Protein AF-A0AAU8FH44-F1 (afdb_monomer_lite)

InterPro domains:
  IPR053865 Protein of unknown function DUF6934 [PF22028] (2-86)

Secondary structure (DSSP, 8-state):
-HHHHHHHHHHHHHHHHH-TT--EEE-----HHHHHTT--HHHHHHHHHHHHTHHHHHHHEEEEEEETTEEEE--TT---SEEEEEE-

Sequence (88 aa):
MPRVIATVFRIAREFLTENPDALLMFQGYADGKTNAEGRNQRNALYQRVIESNWSALASFYQIQGIKENQLVEYSHRGCFDAILIAPK

pLDDT: mean 80.65, std 10.92, range [50.44, 93.25]

Organism: NCBI:txid3088362

Structure (mmCIF, N/CA/C/O backbone):
data_AF-A0AAU8FH44-F1
#
_entry.id   AF-A0AAU8FH44-F1
#
loop_
_atom_site.group_PDB
_atom_site.id
_atom_site.type_symbol
_atom_site.label_atom_id
_atom_site.label_alt_id
_atom_site.label_comp_id
_atom_site.label_asym_id
_atom_site.label_entity_id
_atom_site.label_seq_id
_atom_site.pdbx_PDB_ins_code
_atom_site.Cartn_x
_atom_site.Cartn_y
_atom_site.Cartn_z
_atom_site.occupancy
_atom_site.B_iso_or_equiv
_atom_site.auth_seq_id
_atom_site.auth_comp_id
_atom_site.auth_asym_id
_atom_site.auth_atom_id
_atom_site.pdbx_PDB_model_num
ATOM 1 N N . MET A 1 1 ? 5.956 18.644 3.615 1.00 50.44 1 MET A N 1
ATOM 2 C CA . MET A 1 1 ? 5.421 17.291 3.907 1.00 50.44 1 MET A CA 1
ATOM 3 C C . MET A 1 1 ? 5.295 16.321 2.718 1.00 50.44 1 MET A C 1
ATOM 5 O O . MET A 1 1 ? 5.463 15.140 2.990 1.00 50.44 1 MET A O 1
ATOM 9 N N . PRO A 1 2 ? 5.082 16.714 1.439 1.00 57.00 2 PRO A N 1
ATOM 10 C CA . PRO A 1 2 ? 4.912 15.739 0.340 1.00 57.00 2 PRO A CA 1
ATOM 11 C C . PRO A 1 2 ? 6.112 14.798 0.134 1.00 57.00 2 PRO A C 1
ATOM 13 O O . PRO A 1 2 ? 5.945 13.621 -0.164 1.00 57.00 2 PRO A O 1
ATOM 16 N N . ARG A 1 3 ? 7.332 15.313 0.348 1.00 61.09 3 ARG A N 1
ATOM 17 C CA . ARG A 1 3 ? 8.584 14.581 0.097 1.00 61.09 3 ARG A CA 1
ATOM 18 C C . ARG A 1 3 ? 8.756 13.338 0.975 1.00 61.09 3 ARG A C 1
ATOM 20 O O . ARG A 1 3 ? 9.224 12.328 0.480 1.00 61.09 3 ARG A O 1
ATOM 27 N N . VAL A 1 4 ? 8.352 13.388 2.248 1.00 61.94 4 VAL A N 1
ATOM 28 C CA . VAL A 1 4 ? 8.540 12.259 3.182 1.00 61.94 4 VAL A CA 1
ATOM 29 C C . VAL A 1 4 ? 7.679 11.062 2.780 1.00 61.94 4 VAL A C 1
ATOM 31 O O . VAL A 1 4 ? 8.147 9.932 2.798 1.00 61.94 4 VAL A O 1
ATOM 34 N N . ILE A 1 5 ? 6.441 11.309 2.354 1.00 66.75 5 ILE A N 1
ATOM 35 C CA . ILE A 1 5 ? 5.489 10.248 1.998 1.00 66.75 5 ILE A CA 1
ATOM 36 C C . ILE A 1 5 ? 5.870 9.617 0.658 1.00 66.75 5 ILE A C 1
ATOM 38 O O . ILE A 1 5 ? 5.833 8.397 0.529 1.00 66.75 5 ILE A O 1
ATOM 42 N N . ALA A 1 6 ? 6.347 10.425 -0.294 1.00 70.12 6 ALA A N 1
ATOM 43 C CA . ALA A 1 6 ? 6.948 9.920 -1.527 1.00 70.12 6 ALA A CA 1
ATOM 44 C C . ALA A 1 6 ? 8.191 9.051 -1.254 1.00 70.12 6 ALA A C 1
ATOM 46 O O . ALA A 1 6 ? 8.365 8.015 -1.890 1.00 70.12 6 ALA A O 1
ATOM 47 N N . THR A 1 7 ? 9.028 9.424 -0.278 1.00 77.94 7 THR A N 1
ATOM 48 C CA . THR A 1 7 ? 10.188 8.613 0.125 1.00 77.94 7 THR A CA 1
ATOM 49 C C . THR A 1 7 ? 9.776 7.283 0.751 1.00 77.94 7 THR A C 1
ATOM 51 O O . THR A 1 7 ? 10.310 6.255 0.352 1.00 77.94 7 THR A O 1
ATOM 54 N N . VAL A 1 8 ? 8.816 7.277 1.683 1.00 73.50 8 VAL A N 1
ATOM 55 C CA . VAL A 1 8 ? 8.303 6.034 2.295 1.00 73.50 8 VAL A CA 1
ATOM 56 C C . VAL A 1 8 ? 7.743 5.105 1.224 1.00 73.50 8 VAL A C 1
ATOM 58 O O . VAL A 1 8 ? 8.035 3.914 1.223 1.00 73.50 8 VAL A O 1
ATOM 61 N N . PHE A 1 9 ? 6.991 5.661 0.277 1.00 75.75 9 PHE A N 1
ATOM 62 C CA . PHE A 1 9 ? 6.422 4.890 -0.815 1.00 75.75 9 PHE A CA 1
ATOM 63 C C . PHE A 1 9 ? 7.492 4.316 -1.758 1.00 75.75 9 PHE A C 1
ATOM 65 O O . PHE A 1 9 ? 7.412 3.160 -2.163 1.00 75.75 9 PHE A O 1
ATOM 72 N N . ARG A 1 10 ? 8.539 5.092 -2.064 1.00 81.19 10 ARG A N 1
ATOM 73 C CA . ARG A 1 10 ? 9.683 4.615 -2.852 1.00 81.19 10 ARG A CA 1
ATOM 74 C C . ARG A 1 10 ? 10.406 3.454 -2.167 1.00 81.19 10 ARG A C 1
ATOM 76 O O . ARG A 1 10 ? 10.651 2.449 -2.823 1.00 81.19 10 ARG A O 1
ATOM 83 N N . ILE A 1 11 ? 10.698 3.584 -0.873 1.00 83.56 11 ILE A N 1
ATOM 84 C CA . ILE A 1 11 ? 11.353 2.531 -0.081 1.00 83.56 11 ILE A CA 1
ATOM 85 C C . ILE A 1 11 ? 10.478 1.273 -0.044 1.00 83.56 11 ILE A C 1
ATOM 87 O O . ILE A 1 11 ? 10.975 0.175 -0.253 1.00 83.56 11 ILE A O 1
ATOM 91 N N . ALA A 1 12 ? 9.168 1.430 0.158 1.00 83.50 12 ALA A N 1
ATOM 92 C CA . ALA A 1 12 ? 8.221 0.320 0.128 1.00 83.50 12 ALA A CA 1
ATOM 93 C C . ALA A 1 12 ? 8.218 -0.415 -1.221 1.00 83.50 12 ALA A C 1
ATOM 95 O O . ALA A 1 12 ? 8.213 -1.642 -1.259 1.00 83.50 12 ALA A O 1
ATOM 96 N N . ARG A 1 13 ? 8.269 0.328 -2.331 1.00 83.12 13 ARG A N 1
ATOM 97 C CA . ARG A 1 13 ? 8.376 -0.252 -3.673 1.00 83.12 13 ARG A CA 1
ATOM 98 C C . ARG A 1 13 ? 9.686 -1.019 -3.858 1.00 83.12 13 ARG A C 1
ATOM 100 O O . ARG A 1 13 ? 9.663 -2.125 -4.377 1.00 83.12 13 ARG A O 1
ATOM 107 N N . GLU A 1 14 ? 10.813 -0.425 -3.461 1.00 88.69 14 GLU A N 1
ATOM 108 C CA . GLU A 1 14 ? 12.135 -1.068 -3.519 1.00 88.69 14 GLU A CA 1
ATOM 109 C C . GLU A 1 14 ? 12.136 -2.374 -2.705 1.00 88.69 14 GLU A C 1
ATOM 111 O O . GLU A 1 14 ? 12.501 -3.420 -3.234 1.00 88.69 14 GLU A O 1
ATOM 116 N N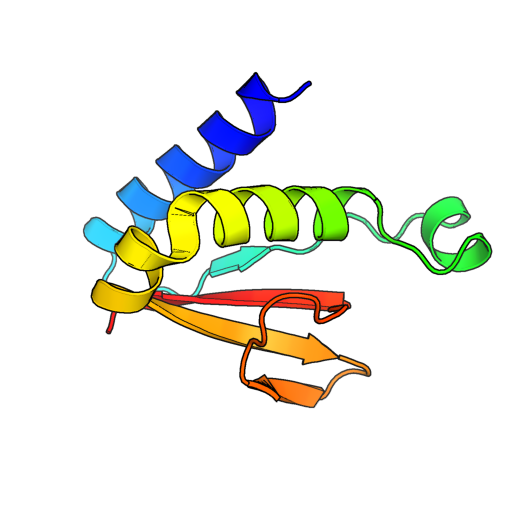 . PHE A 1 15 ? 11.590 -2.347 -1.487 1.00 88.81 15 PHE A N 1
ATOM 117 C CA . PHE A 1 15 ? 11.459 -3.525 -0.631 1.00 88.81 15 PHE A CA 1
ATOM 118 C C . PHE A 1 15 ? 10.620 -4.644 -1.266 1.00 88.81 15 PHE A C 1
ATOM 120 O O . PHE A 1 15 ? 11.038 -5.798 -1.246 1.00 88.81 15 PHE A O 1
ATOM 127 N N . LEU A 1 16 ? 9.458 -4.321 -1.847 1.00 87.75 16 LEU A N 1
ATOM 128 C CA . LEU A 1 16 ? 8.594 -5.315 -2.497 1.00 87.75 16 LEU A CA 1
ATOM 129 C C . LEU A 1 16 ? 9.227 -5.937 -3.745 1.00 87.75 16 LEU A C 1
ATOM 131 O O . LEU A 1 16 ? 8.947 -7.087 -4.061 1.00 87.75 16 LEU A O 1
ATOM 135 N N . THR A 1 17 ? 10.079 -5.195 -4.452 1.00 85.94 17 THR A N 1
ATOM 136 C CA . THR A 1 17 ? 10.841 -5.740 -5.584 1.00 85.94 17 THR A CA 1
ATOM 137 C C . THR A 1 17 ? 11.877 -6.766 -5.122 1.00 85.94 17 THR A C 1
ATOM 139 O O . THR A 1 17 ? 12.112 -7.752 -5.813 1.00 85.94 17 THR A O 1
ATOM 142 N N . GLU A 1 18 ? 12.495 -6.548 -3.962 1.00 91.31 18 GLU A N 1
ATOM 143 C CA . GLU A 1 18 ? 13.487 -7.466 -3.387 1.00 91.31 18 GLU A CA 1
ATOM 144 C C . GLU A 1 18 ? 12.847 -8.651 -2.644 1.00 91.31 18 GLU A C 1
ATOM 146 O O . GLU A 1 18 ? 13.490 -9.684 -2.466 1.00 91.31 18 GLU A O 1
ATOM 151 N N . ASN A 1 19 ? 11.585 -8.517 -2.223 1.00 90.88 19 ASN A N 1
ATOM 152 C CA . ASN A 1 19 ? 10.869 -9.489 -1.397 1.00 90.88 19 ASN A CA 1
ATOM 153 C C . ASN A 1 19 ? 9.494 -9.803 -2.022 1.00 90.88 19 ASN A C 1
ATOM 155 O O . ASN A 1 19 ? 8.484 -9.256 -1.569 1.00 90.88 19 ASN A O 1
ATOM 159 N N . PRO A 1 20 ? 9.431 -10.669 -3.053 1.00 88.19 20 PRO A N 1
ATOM 160 C CA . PRO A 1 20 ? 8.207 -10.916 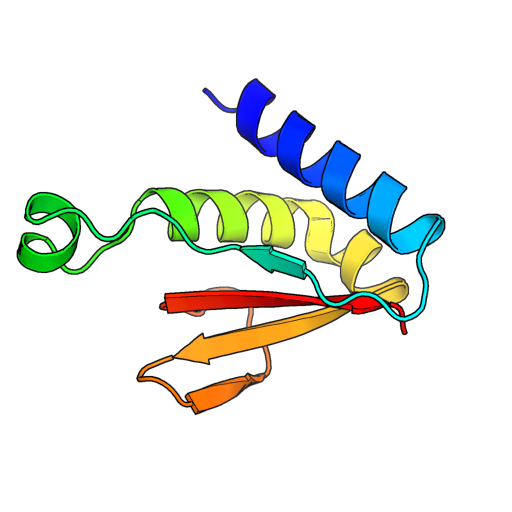-3.821 1.00 88.19 20 PRO A CA 1
ATOM 161 C C . PRO A 1 20 ? 7.066 -11.528 -2.990 1.00 88.19 20 PRO A C 1
ATOM 163 O O . PRO A 1 20 ? 5.899 -11.315 -3.299 1.00 88.19 20 PRO A O 1
ATOM 166 N N . ASP A 1 21 ? 7.394 -12.229 -1.903 1.00 90.06 21 ASP A N 1
ATOM 167 C CA . ASP A 1 21 ? 6.411 -12.867 -1.016 1.00 90.06 21 ASP A CA 1
ATOM 168 C C . ASP A 1 21 ? 5.915 -11.941 0.112 1.00 90.06 21 ASP A C 1
ATOM 170 O O . ASP A 1 21 ? 5.137 -12.352 0.977 1.00 90.06 21 ASP A O 1
ATOM 174 N N . ALA A 1 22 ? 6.391 -10.693 0.160 1.00 90.56 22 ALA A N 1
ATOM 175 C CA . ALA A 1 22 ? 6.053 -9.774 1.234 1.00 90.56 22 ALA A CA 1
ATOM 176 C C . ALA A 1 22 ? 4.709 -9.065 1.012 1.00 90.56 22 ALA A C 1
ATOM 178 O O . ALA A 1 22 ? 4.350 -8.664 -0.094 1.00 90.56 22 ALA A O 1
ATOM 179 N N . LEU A 1 23 ? 4.009 -8.815 2.121 1.00 90.88 23 LEU A N 1
ATOM 180 C CA . LEU A 1 23 ? 2.819 -7.974 2.177 1.00 90.88 23 LEU A CA 1
ATOM 181 C C . LEU A 1 23 ? 3.133 -6.701 2.963 1.00 90.88 23 LEU A C 1
ATOM 183 O O . LEU A 1 23 ? 3.529 -6.764 4.129 1.00 90.88 23 LEU A O 1
ATOM 187 N N . LEU A 1 24 ? 2.915 -5.539 2.352 1.00 91.12 24 LEU A N 1
ATOM 188 C CA . LEU A 1 24 ? 3.036 -4.257 3.036 1.00 91.12 24 LEU A CA 1
ATOM 189 C C . LEU A 1 24 ? 1.673 -3.730 3.462 1.00 91.12 24 LEU A C 1
ATOM 191 O O . LEU A 1 24 ? 0.739 -3.677 2.665 1.00 91.12 24 LEU A O 1
ATOM 195 N N . MET A 1 25 ? 1.595 -3.270 4.710 1.00 90.19 25 MET A N 1
ATOM 196 C CA . MET A 1 25 ? 0.418 -2.615 5.268 1.00 90.19 25 MET A CA 1
ATOM 197 C C . MET A 1 25 ? 0.722 -1.154 5.591 1.00 90.19 25 MET A C 1
ATOM 199 O O . MET A 1 25 ? 1.562 -0.842 6.435 1.00 90.19 25 MET A O 1
ATOM 203 N N . PHE A 1 26 ? -0.001 -0.249 4.940 1.00 87.44 26 PHE A N 1
ATOM 204 C CA . PHE A 1 26 ? 0.022 1.177 5.226 1.00 87.44 26 PHE A CA 1
ATOM 205 C C . PHE A 1 26 ? -1.136 1.524 6.149 1.00 87.44 26 PHE A C 1
ATOM 207 O O . PHE A 1 26 ? -2.298 1.527 5.737 1.00 87.44 26 PHE A O 1
ATOM 214 N N . GLN A 1 27 ? -0.799 1.852 7.391 1.00 86.00 27 GLN A N 1
ATOM 215 C CA . GLN A 1 27 ? -1.746 2.283 8.405 1.00 86.00 27 GLN A CA 1
ATOM 216 C C . GLN A 1 27 ? -1.136 3.444 9.192 1.00 86.00 27 GLN A C 1
ATOM 218 O O . GLN A 1 27 ? -0.018 3.363 9.703 1.00 86.00 27 GLN A O 1
ATOM 223 N N . GLY A 1 28 ? -1.849 4.562 9.269 1.00 77.25 28 GLY A N 1
ATOM 224 C CA . GLY A 1 28 ? -1.499 5.646 10.172 1.00 77.25 28 GLY A CA 1
ATOM 225 C C . GLY A 1 28 ? -1.749 5.245 11.624 1.00 77.25 28 GLY A C 1
ATOM 226 O O . GLY A 1 28 ? -2.646 4.462 11.917 1.00 77.25 28 GLY A O 1
ATOM 227 N N . TYR A 1 29 ? -1.004 5.834 12.557 1.00 71.00 29 TYR A N 1
ATOM 228 C CA . TYR A 1 29 ? -1.252 5.634 13.986 1.00 71.00 29 TYR A CA 1
ATOM 229 C C . TYR A 1 29 ? -2.686 6.033 14.356 1.00 71.00 29 TYR A C 1
ATOM 231 O O . TYR A 1 29 ? -3.145 7.107 13.968 1.00 71.00 29 TYR A O 1
ATOM 239 N N . ALA A 1 30 ? -3.372 5.174 15.108 1.00 63.72 30 ALA A N 1
ATOM 240 C CA . ALA A 1 30 ? -4.643 5.495 15.739 1.00 63.72 30 ALA A CA 1
ATOM 241 C C . ALA A 1 30 ? -4.352 6.176 17.083 1.00 63.72 30 ALA A C 1
ATOM 243 O O . ALA A 1 30 ? -4.213 5.514 18.109 1.00 63.72 30 ALA A O 1
ATOM 244 N N . ASP A 1 31 ? -4.180 7.498 17.072 1.00 65.31 31 ASP A N 1
ATOM 245 C CA . ASP A 1 31 ? -4.175 8.275 18.311 1.00 65.31 31 ASP A CA 1
ATOM 246 C C . ASP A 1 31 ? -5.602 8.718 18.681 1.00 65.31 31 ASP A C 1
ATOM 248 O O . ASP A 1 31 ? -6.524 8.702 17.860 1.00 65.31 31 ASP A O 1
ATOM 252 N N . GLY A 1 32 ? -5.811 9.106 19.943 1.00 56.75 32 GLY A N 1
ATOM 253 C CA . GLY A 1 32 ? -7.138 9.497 20.436 1.00 56.75 32 GLY A CA 1
ATOM 254 C C . GLY A 1 32 ? -7.783 10.650 19.651 1.00 56.75 32 GLY A C 1
ATOM 255 O O . GLY A 1 32 ? -9.006 10.742 19.605 1.00 56.75 32 GLY A O 1
ATOM 256 N N . LYS A 1 33 ? -6.981 11.490 18.980 1.00 58.75 33 LYS A N 1
ATOM 257 C CA . LYS A 1 33 ? -7.462 12.567 18.099 1.00 58.75 33 LYS A CA 1
ATOM 258 C C . LYS A 1 33 ? -7.964 12.027 16.761 1.00 58.75 33 LYS A C 1
ATOM 260 O O . LYS A 1 33 ? -9.027 12.426 16.299 1.00 58.75 33 LYS A O 1
ATOM 265 N N . THR A 1 34 ? -7.239 11.076 16.181 1.00 59.12 34 THR A N 1
ATOM 266 C CA . THR A 1 34 ? -7.604 10.397 14.934 1.00 59.12 34 THR A CA 1
ATOM 267 C C . THR A 1 34 ? -8.932 9.651 15.065 1.00 59.12 34 THR A C 1
ATOM 269 O O . THR A 1 34 ? -9.757 9.703 14.153 1.00 59.12 34 THR A O 1
ATOM 272 N N . ASN A 1 35 ? -9.166 9.019 16.220 1.00 59.72 35 ASN A N 1
ATOM 273 C CA . ASN A 1 35 ? -10.425 8.333 16.514 1.00 59.72 35 ASN A CA 1
ATOM 274 C C . ASN A 1 35 ? -11.592 9.314 16.716 1.00 59.72 35 ASN A C 1
ATOM 276 O O . ASN A 1 35 ? -12.705 9.029 16.285 1.00 59.72 35 ASN A O 1
ATOM 280 N N . ALA A 1 36 ? -11.343 10.475 17.334 1.00 59.72 36 ALA A N 1
ATOM 281 C CA . ALA A 1 36 ? -12.367 11.495 17.570 1.00 59.72 36 ALA A CA 1
ATOM 282 C C . ALA A 1 36 ? -12.805 12.222 16.284 1.00 59.72 36 ALA A C 1
ATOM 284 O O . ALA A 1 36 ? -13.979 12.546 16.131 1.00 59.72 36 ALA A O 1
ATOM 285 N N . GLU A 1 37 ? -11.881 12.462 15.348 1.00 60.25 37 GLU A N 1
ATOM 286 C CA . GLU A 1 37 ? -12.170 13.141 14.073 1.00 60.25 37 GLU A CA 1
ATOM 287 C C . GLU A 1 37 ? -12.575 12.176 12.942 1.00 60.25 37 GLU A C 1
ATOM 289 O O . GLU A 1 37 ? -12.893 12.611 11.832 1.00 60.25 37 GLU A O 1
ATOM 294 N N . GLY A 1 38 ? -12.560 10.862 13.201 1.00 56.47 38 GLY A N 1
ATOM 295 C CA . GLY A 1 38 ? -12.993 9.822 12.263 1.00 56.47 38 GLY A CA 1
ATOM 296 C C . GLY A 1 38 ? -12.190 9.761 10.959 1.00 56.47 38 GLY A C 1
ATOM 297 O O . GLY A 1 38 ? -12.649 9.178 9.977 1.00 56.47 38 GLY A O 1
ATOM 298 N N . ARG A 1 39 ? -11.014 10.401 10.896 1.00 61.34 39 ARG A N 1
ATOM 299 C CA . ARG A 1 39 ? -10.188 10.476 9.684 1.00 61.34 39 ARG A CA 1
ATOM 300 C C . ARG A 1 39 ? -8.714 10.374 10.028 1.00 61.34 39 ARG A C 1
ATOM 302 O O . ARG A 1 39 ? -8.095 11.334 10.484 1.00 61.34 39 ARG A O 1
ATOM 309 N N . ASN A 1 40 ? -8.113 9.233 9.702 1.00 73.81 40 ASN A N 1
ATOM 310 C CA . ASN A 1 40 ? -6.665 9.105 9.734 1.00 73.81 40 ASN A CA 1
ATOM 311 C C . ASN A 1 40 ? -6.047 9.883 8.568 1.00 73.81 40 ASN A C 1
ATOM 313 O O . ASN A 1 40 ? -5.954 9.394 7.440 1.00 73.81 40 ASN A O 1
ATOM 317 N N . GLN A 1 41 ? -5.622 11.118 8.839 1.00 74.19 41 GLN A N 1
ATOM 318 C CA . GLN A 1 41 ? -5.025 12.001 7.834 1.00 74.19 41 GLN A CA 1
ATOM 319 C C . GLN A 1 41 ? -3.816 11.355 7.135 1.00 74.19 41 GLN A C 1
ATOM 321 O O . GLN A 1 41 ? -3.562 11.648 5.968 1.00 74.19 41 GLN A O 1
ATOM 326 N N . ARG A 1 42 ? -3.093 10.438 7.798 1.00 77.94 42 ARG A N 1
ATOM 327 C CA . ARG A 1 42 ? -1.974 9.713 7.175 1.00 77.94 42 ARG A CA 1
ATOM 328 C C . ARG A 1 42 ? -2.449 8.694 6.147 1.00 77.94 42 ARG A C 1
ATOM 330 O O . ARG A 1 42 ? -1.857 8.639 5.074 1.00 77.94 42 ARG A O 1
ATOM 337 N N . ASN A 1 43 ? -3.540 7.974 6.409 1.00 80.50 43 ASN A N 1
ATOM 338 C CA . ASN A 1 43 ? -4.135 7.065 5.422 1.00 80.50 43 ASN A CA 1
ATOM 339 C C . ASN A 1 43 ? -4.542 7.819 4.160 1.00 80.50 43 ASN A C 1
ATOM 341 O O . ASN A 1 43 ? -4.196 7.398 3.061 1.00 80.50 43 ASN A O 1
ATOM 345 N N . ALA A 1 44 ? -5.185 8.978 4.318 1.00 80.00 44 ALA A N 1
ATOM 346 C CA . ALA A 1 44 ? -5.550 9.827 3.187 1.00 80.00 44 ALA A CA 1
ATOM 347 C C . ALA A 1 44 ? -4.318 10.282 2.381 1.00 80.00 44 ALA A C 1
ATOM 349 O O . ALA A 1 44 ? -4.372 10.397 1.158 1.00 80.00 44 ALA A O 1
ATOM 350 N N . LEU A 1 45 ? -3.185 10.526 3.044 1.00 82.38 45 LEU A N 1
ATOM 351 C CA . LEU A 1 45 ? -1.944 10.872 2.355 1.00 82.38 45 LEU A CA 1
ATOM 352 C C . LEU A 1 45 ? -1.321 9.6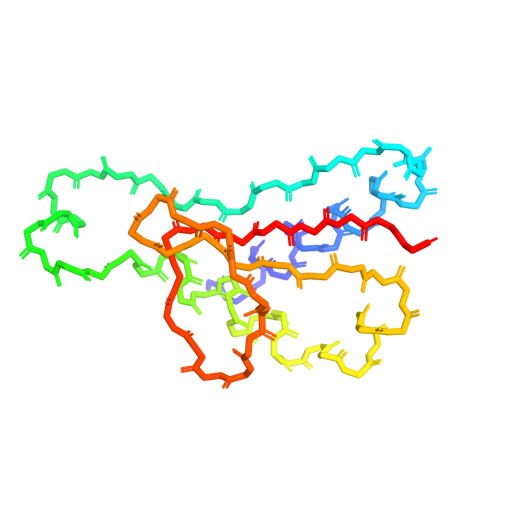73 1.627 1.00 82.38 45 LEU A C 1
ATOM 354 O O . LEU A 1 45 ? -0.842 9.851 0.508 1.00 82.38 45 LEU A O 1
ATOM 358 N N . TYR A 1 46 ? -1.350 8.472 2.211 1.00 84.62 46 TYR A N 1
ATOM 359 C CA . TYR A 1 46 ? -0.921 7.251 1.521 1.00 84.62 46 TYR A CA 1
ATOM 360 C C . TYR A 1 46 ? -1.787 6.979 0.290 1.00 84.62 46 TYR A C 1
ATOM 362 O O . TYR A 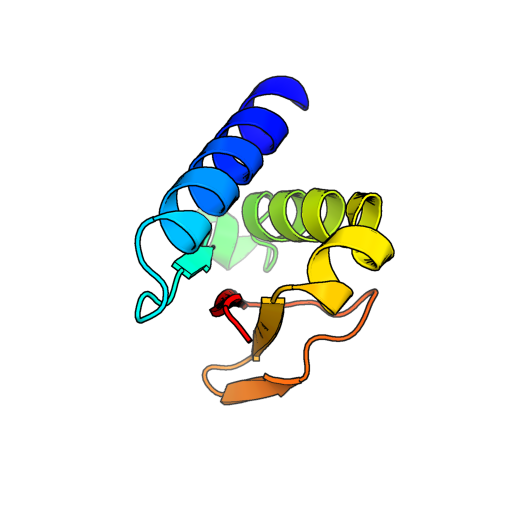1 46 ? -1.242 6.752 -0.788 1.00 84.62 46 TYR A O 1
ATOM 370 N N . GLN A 1 47 ? -3.113 7.106 0.419 1.00 84.88 47 GLN A N 1
ATOM 371 C CA . GLN A 1 47 ? -4.043 7.000 -0.707 1.00 84.88 47 GLN A CA 1
ATOM 372 C C . GLN A 1 47 ? -3.678 7.988 -1.809 1.00 84.88 47 GLN A C 1
ATOM 374 O O . GLN A 1 47 ? -3.457 7.564 -2.932 1.00 84.88 47 GLN A O 1
ATOM 379 N N . ARG A 1 48 ? -3.489 9.277 -1.498 1.00 85.00 48 ARG A N 1
ATOM 380 C CA . ARG A 1 48 ? -3.094 10.273 -2.510 1.00 85.00 48 ARG A CA 1
ATOM 381 C C . ARG A 1 48 ? -1.816 9.899 -3.257 1.00 85.00 48 ARG A C 1
ATOM 383 O O . ARG A 1 48 ? -1.724 10.142 -4.453 1.00 85.00 48 ARG A O 1
ATOM 390 N N . VAL A 1 49 ? -0.817 9.337 -2.574 1.00 84.25 49 VAL A N 1
ATOM 391 C CA . VAL A 1 49 ?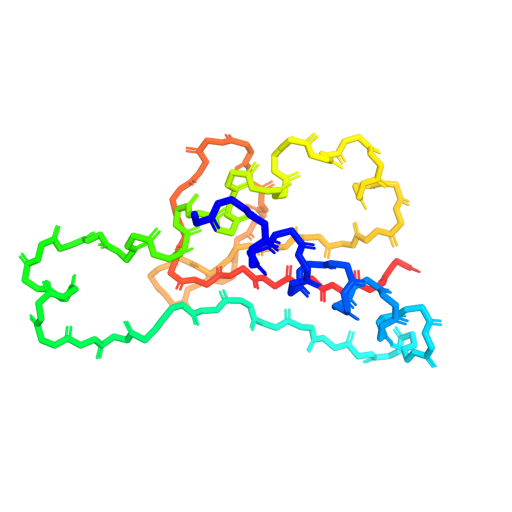 0.423 8.909 -3.241 1.00 84.25 49 VAL A CA 1
ATOM 392 C C . VAL A 1 49 ? 0.184 7.702 -4.143 1.00 84.25 49 VAL A C 1
ATOM 394 O O . VAL A 1 49 ? 0.685 7.697 -5.267 1.00 84.25 49 VAL A O 1
ATOM 397 N N . ILE A 1 50 ? -0.597 6.721 -3.690 1.00 85.44 50 ILE A N 1
ATOM 398 C CA . ILE A 1 50 ? -0.978 5.554 -4.496 1.00 85.44 50 ILE A CA 1
ATOM 399 C C . ILE A 1 50 ? -1.770 5.999 -5.726 1.00 85.44 50 ILE A C 1
ATOM 401 O O . ILE A 1 50 ? -1.435 5.620 -6.843 1.00 85.44 50 ILE A O 1
ATOM 405 N N . GLU A 1 51 ? -2.764 6.862 -5.537 1.00 86.50 51 GLU A N 1
ATOM 406 C CA . GLU A 1 51 ? -3.621 7.387 -6.597 1.00 86.50 51 GLU A CA 1
ATOM 407 C C . GLU A 1 51 ? -2.824 8.175 -7.641 1.00 86.50 51 GLU A C 1
ATOM 409 O O . GLU A 1 51 ? -2.968 7.926 -8.837 1.00 86.50 51 GLU A O 1
ATOM 414 N N . SER A 1 52 ? -1.906 9.050 -7.214 1.00 85.38 52 SER A N 1
ATOM 415 C CA . SER A 1 52 ? -1.018 9.788 -8.126 1.00 85.38 52 SER A CA 1
ATOM 416 C C . SER A 1 52 ? -0.082 8.891 -8.944 1.00 85.38 52 SER A C 1
ATOM 418 O O . SER A 1 52 ? 0.495 9.357 -9.923 1.00 85.38 52 SER A O 1
ATOM 420 N N . ASN A 1 53 ? 0.094 7.625 -8.554 1.00 83.06 53 ASN A N 1
ATOM 421 C CA . ASN A 1 53 ? 0.966 6.660 -9.226 1.00 83.06 53 ASN A CA 1
ATOM 422 C C . ASN A 1 53 ? 0.204 5.400 -9.677 1.00 83.06 53 ASN A C 1
ATOM 424 O O . ASN A 1 53 ? 0.827 4.380 -9.976 1.00 83.06 53 ASN A O 1
ATOM 428 N N . TRP A 1 54 ? -1.132 5.457 -9.735 1.00 83.19 54 TRP A N 1
ATOM 429 C CA . TRP A 1 54 ? -1.985 4.274 -9.873 1.00 83.19 54 TRP A CA 1
ATOM 430 C C . TRP A 1 54 ? -1.660 3.434 -11.108 1.00 83.19 54 TRP A C 1
ATOM 432 O O . TRP A 1 54 ? -1.520 2.222 -11.000 1.00 83.19 54 TRP A O 1
ATOM 442 N N . SER A 1 55 ? -1.482 4.067 -12.271 1.00 81.94 55 SER A N 1
ATOM 443 C CA . SER A 1 55 ? -1.199 3.370 -13.533 1.00 81.94 55 SER A CA 1
ATOM 444 C C . SER A 1 55 ? 0.073 2.521 -13.472 1.00 81.94 55 SER A C 1
ATOM 446 O O . SER A 1 55 ? 0.086 1.377 -13.928 1.00 81.94 55 SER A O 1
ATOM 448 N N . ALA A 1 56 ? 1.132 3.062 -12.867 1.00 81.62 56 ALA A N 1
ATOM 449 C CA . ALA A 1 56 ? 2.378 2.338 -12.673 1.00 81.62 56 ALA A CA 1
ATOM 450 C C . ALA A 1 56 ? 2.188 1.207 -11.656 1.00 81.62 56 ALA A C 1
ATOM 452 O O . ALA A 1 56 ? 2.574 0.073 -11.911 1.00 81.62 56 ALA A O 1
ATOM 453 N N . LEU A 1 57 ? 1.554 1.490 -10.520 1.00 82.19 57 LEU A N 1
ATOM 454 C CA . LEU A 1 57 ? 1.453 0.539 -9.415 1.00 82.19 57 LEU A CA 1
ATOM 455 C C . LEU A 1 57 ? 0.515 -0.625 -9.693 1.00 82.19 57 LEU A C 1
ATOM 457 O O . LEU A 1 57 ? 0.881 -1.766 -9.436 1.00 82.19 57 LEU A O 1
ATOM 461 N N . ALA A 1 58 ? -0.651 -0.356 -10.273 1.00 84.06 58 ALA A N 1
ATOM 462 C CA . ALA A 1 58 ? -1.639 -1.375 -10.596 1.00 84.06 58 ALA A CA 1
ATOM 463 C C . ALA A 1 58 ? -1.136 -2.379 -11.646 1.00 84.06 58 ALA A C 1
ATOM 465 O O . ALA A 1 58 ? -1.740 -3.436 -11.808 1.00 84.06 58 ALA A O 1
ATOM 466 N N . SER A 1 59 ? -0.041 -2.077 -12.352 1.00 86.06 59 SER A N 1
ATOM 467 C CA . SER A 1 59 ? 0.598 -3.009 -13.286 1.00 86.06 59 SER A CA 1
ATOM 468 C C . SER A 1 59 ? 1.451 -4.060 -12.568 1.00 86.06 59 SER A C 1
ATOM 470 O O . SER A 1 59 ? 1.448 -5.214 -12.983 1.00 86.06 59 SER A O 1
ATOM 472 N N . PHE A 1 60 ? 2.123 -3.684 -11.474 1.00 85.00 60 PHE A N 1
ATOM 473 C CA . PHE A 1 60 ? 3.102 -4.534 -10.776 1.00 85.00 60 PHE A CA 1
ATOM 474 C C . PHE A 1 60 ? 2.608 -5.090 -9.439 1.00 85.00 60 PHE A C 1
ATOM 476 O O . PHE A 1 60 ? 3.148 -6.080 -8.957 1.00 85.00 60 PHE A O 1
ATOM 483 N N . TYR A 1 61 ? 1.599 -4.461 -8.839 1.00 88.38 61 TYR A N 1
ATOM 484 C CA . TYR A 1 61 ? 1.160 -4.769 -7.485 1.00 88.38 61 TYR A CA 1
ATOM 485 C C . TYR A 1 61 ? -0.342 -5.035 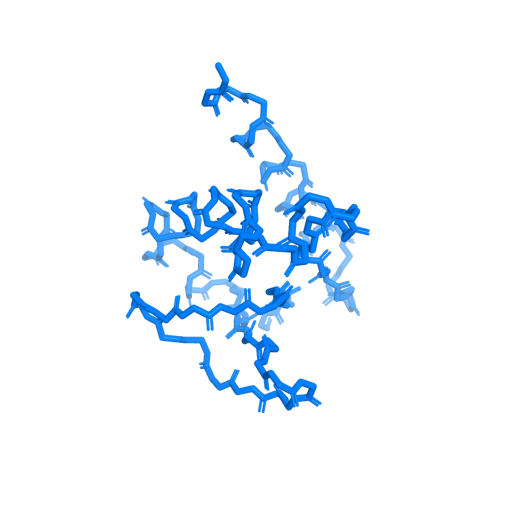-7.425 1.00 88.38 61 TYR A C 1
ATOM 487 O O . TYR A 1 61 ? -1.140 -4.407 -8.130 1.00 88.38 61 TYR A O 1
ATOM 495 N N . GLN A 1 62 ? -0.726 -5.963 -6.555 1.00 90.62 62 GLN A N 1
ATOM 496 C CA . GLN A 1 62 ? -2.088 -6.124 -6.077 1.00 90.62 62 GLN A CA 1
ATOM 497 C C . GLN A 1 62 ? -2.297 -5.185 -4.886 1.00 90.62 62 GLN A C 1
ATOM 499 O O . GLN A 1 62 ? -1.528 -5.197 -3.925 1.00 90.62 62 GLN A O 1
ATOM 504 N N . ILE A 1 63 ? -3.337 -4.355 -4.958 1.00 90.81 63 ILE A N 1
ATOM 505 C CA . ILE A 1 63 ? -3.652 -3.359 -3.930 1.00 90.81 63 ILE A CA 1
ATOM 506 C C . ILE A 1 63 ? -5.044 -3.660 -3.377 1.00 90.81 63 ILE A C 1
ATOM 508 O O . ILE A 1 63 ? -6.002 -3.802 -4.137 1.00 90.81 63 ILE A O 1
ATOM 512 N N . GLN A 1 64 ? -5.155 -3.749 -2.055 1.00 92.88 64 GLN A N 1
ATOM 513 C CA . GLN A 1 64 ? -6.408 -3.988 -1.337 1.00 92.88 64 GLN A CA 1
ATOM 514 C C . GLN A 1 64 ? -6.593 -2.955 -0.226 1.00 92.88 64 GLN A C 1
ATOM 516 O O . GLN A 1 64 ? -5.633 -2.377 0.286 1.00 92.88 64 GLN A O 1
ATOM 521 N N . GLY A 1 65 ? -7.842 -2.699 0.140 1.00 91.62 65 GLY A N 1
ATOM 522 C CA . GLY A 1 65 ? -8.191 -1.858 1.276 1.00 91.62 65 GLY A CA 1
ATOM 523 C C . GLY A 1 65 ? -8.671 -2.701 2.449 1.00 91.62 65 GLY A C 1
ATOM 524 O O . GLY A 1 65 ? -9.310 -3.729 2.255 1.00 91.62 65 GLY A O 1
ATOM 525 N N . ILE A 1 66 ? -8.407 -2.250 3.669 1.00 90.19 66 ILE A N 1
ATOM 526 C CA . ILE A 1 66 ? -9.137 -2.703 4.854 1.00 90.19 66 ILE A CA 1
ATOM 527 C C . ILE A 1 66 ? -10.135 -1.606 5.206 1.00 90.19 66 ILE A C 1
ATOM 529 O O . ILE A 1 66 ? -9.751 -0.443 5.342 1.00 90.19 66 ILE A O 1
ATOM 533 N N . LYS A 1 67 ? -11.408 -1.965 5.338 1.00 88.00 67 LYS A N 1
ATOM 534 C CA . LYS A 1 67 ? -12.476 -1.069 5.781 1.00 88.00 67 LYS A CA 1
ATOM 535 C C . LYS A 1 67 ? -13.369 -1.817 6.758 1.00 88.00 67 LYS A C 1
ATOM 537 O O . LYS A 1 67 ? -13.819 -2.911 6.439 1.00 88.00 67 LYS A O 1
ATOM 542 N N . GLU A 1 68 ? -13.598 -1.252 7.940 1.00 86.12 68 GLU A N 1
ATOM 543 C CA . GLU A 1 68 ? -14.421 -1.865 8.994 1.00 86.12 68 GLU A CA 1
ATOM 544 C C . GLU A 1 68 ? -13.955 -3.296 9.324 1.00 86.12 68 GLU A C 1
ATOM 546 O O . GLU A 1 68 ? -14.748 -4.215 9.517 1.00 86.12 68 GLU A O 1
ATOM 551 N N . ASN A 1 69 ? -12.630 -3.487 9.360 1.00 84.50 69 ASN A N 1
ATOM 552 C CA . ASN A 1 69 ? -11.970 -4.777 9.584 1.00 84.50 69 ASN A CA 1
ATOM 553 C C . ASN A 1 69 ? -12.265 -5.857 8.517 1.00 84.50 69 ASN A C 1
ATOM 555 O O . ASN A 1 69 ? -12.027 -7.042 8.748 1.00 84.50 69 ASN A O 1
ATOM 559 N N . GLN A 1 70 ? -12.757 -5.460 7.343 1.00 89.88 70 GLN A N 1
ATOM 560 C CA . GLN A 1 70 ? -12.946 -6.334 6.189 1.00 89.88 70 GLN A CA 1
ATOM 561 C C . GLN A 1 70 ? -11.966 -5.983 5.077 1.00 89.88 70 GLN A C 1
ATOM 563 O O . GLN A 1 70 ? -11.702 -4.811 4.801 1.00 89.88 70 GLN A O 1
ATOM 568 N N . LEU A 1 71 ? -11.445 -7.019 4.424 1.00 92.62 71 LEU A N 1
ATOM 569 C CA . LEU A 1 71 ? -10.634 -6.873 3.228 1.00 92.62 71 LEU A CA 1
ATOM 570 C C . LEU A 1 71 ? -11.550 -6.604 2.034 1.00 92.62 71 LEU A C 1
ATOM 572 O O . LEU A 1 71 ? -12.444 -7.394 1.736 1.00 92.62 71 LEU A O 1
ATOM 576 N N . VAL A 1 72 ? -11.312 -5.496 1.348 1.00 93.25 72 VAL A N 1
ATOM 577 C CA . VAL A 1 72 ? -12.084 -5.059 0.186 1.00 93.25 72 VAL A CA 1
ATOM 578 C C . VAL A 1 72 ? -11.152 -4.737 -0.975 1.00 93.25 72 VAL A C 1
ATOM 580 O O . VAL A 1 72 ? -9.972 -4.421 -0.792 1.00 93.25 72 VAL A O 1
ATOM 583 N N . GLU A 1 73 ? -11.680 -4.810 -2.193 1.00 89.50 73 GLU A N 1
ATOM 584 C CA . GLU A 1 73 ? -10.947 -4.352 -3.367 1.00 89.50 73 GLU A CA 1
ATOM 585 C C . GLU A 1 73 ? -10.633 -2.857 -3.240 1.00 89.50 73 GLU A C 1
ATOM 587 O O . GLU A 1 73 ? -11.461 -2.054 -2.795 1.00 89.50 73 GLU A O 1
ATOM 592 N N . TYR A 1 74 ? -9.410 -2.476 -3.606 1.00 89.19 74 TYR A N 1
ATOM 593 C CA . TYR A 1 74 ? -9.024 -1.079 -3.568 1.00 89.19 74 TYR A CA 1
ATOM 594 C C . TYR A 1 74 ? -9.670 -0.319 -4.729 1.00 89.19 74 TYR A C 1
ATOM 596 O O . TYR A 1 74 ? -9.370 -0.556 -5.896 1.00 89.19 74 TYR A O 1
ATOM 604 N N . SER A 1 75 ? -10.518 0.650 -4.401 1.00 84.56 75 SER A N 1
ATOM 605 C CA . SER A 1 75 ? -11.122 1.572 -5.359 1.00 84.56 75 SER A CA 1
ATOM 606 C C . SER A 1 75 ? -10.514 2.969 -5.250 1.00 84.56 75 SER A C 1
ATOM 608 O O . SER A 1 75 ? -10.359 3.501 -4.146 1.00 84.56 75 SER A O 1
ATOM 610 N N . HIS A 1 76 ? -10.286 3.618 -6.393 1.00 72.75 76 HIS A N 1
ATOM 611 C CA . HIS A 1 76 ? -9.963 5.044 -6.439 1.00 72.75 76 HIS A CA 1
ATOM 612 C C . HIS A 1 76 ? -11.078 5.856 -5.748 1.00 72.75 76 HIS A C 1
ATOM 614 O O . HIS A 1 76 ? -12.257 5.611 -6.006 1.00 72.75 76 HIS A O 1
ATOM 620 N N . ARG A 1 77 ? -10.724 6.814 -4.877 1.00 71.31 77 ARG A N 1
ATOM 621 C CA . ARG A 1 77 ? -11.647 7.589 -4.012 1.00 71.31 77 ARG A CA 1
ATOM 622 C C . ARG A 1 77 ? -12.293 6.821 -2.851 1.00 71.31 77 ARG A C 1
ATOM 624 O O . ARG A 1 77 ? -13.156 7.376 -2.169 1.00 71.31 77 ARG A O 1
ATOM 631 N N . GLY A 1 78 ? -11.895 5.573 -2.608 1.00 76.12 78 GLY A N 1
ATOM 632 C CA . GLY A 1 78 ? -12.310 4.830 -1.419 1.00 76.12 78 GLY A CA 1
ATOM 633 C C . GLY A 1 78 ? -11.674 5.393 -0.144 1.00 76.12 78 GLY A C 1
ATOM 634 O O . GLY A 1 78 ? -10.597 5.983 -0.180 1.00 76.12 78 GLY A O 1
ATOM 635 N N . CYS A 1 79 ? -12.334 5.196 0.998 1.00 80.31 79 CYS A N 1
ATOM 636 C CA . CYS A 1 79 ? -11.765 5.501 2.309 1.00 80.31 79 CYS A CA 1
ATOM 637 C C . CYS A 1 79 ? -11.473 4.182 3.030 1.00 80.31 79 CYS A C 1
ATOM 639 O O . CYS A 1 79 ? -12.352 3.322 3.098 1.00 80.31 79 CYS A O 1
ATOM 641 N N . PHE A 1 80 ? -10.248 4.031 3.534 1.00 85.56 80 PHE A N 1
ATOM 642 C CA . PHE A 1 80 ? -9.724 2.771 4.054 1.00 85.56 80 PHE A CA 1
ATOM 643 C C . PHE A 1 80 ? -8.998 3.004 5.384 1.00 85.56 80 PHE A C 1
ATOM 645 O O . PHE A 1 80 ? -8.256 3.984 5.543 1.00 85.56 80 PHE A O 1
ATOM 652 N N . ASP A 1 81 ? -9.190 2.077 6.316 1.00 85.94 81 ASP A N 1
ATOM 653 C CA . ASP A 1 81 ? -8.544 2.035 7.630 1.00 85.94 81 ASP A CA 1
ATOM 654 C C . ASP A 1 81 ? -7.081 1.595 7.522 1.00 85.94 81 ASP A C 1
ATOM 656 O O . ASP A 1 81 ? -6.230 2.050 8.289 1.00 85.94 81 ASP A O 1
ATOM 660 N N . ALA A 1 82 ? -6.776 0.760 6.531 1.00 88.50 82 ALA A N 1
ATOM 661 C CA . ALA A 1 82 ? -5.425 0.427 6.108 1.00 88.50 82 ALA A CA 1
ATOM 662 C C . ALA A 1 82 ? -5.409 0.072 4.616 1.00 88.50 82 ALA A C 1
ATOM 664 O O . ALA A 1 82 ? -6.445 -0.234 4.022 1.00 88.50 82 ALA A O 1
ATOM 665 N N . ILE A 1 83 ? -4.231 0.127 4.003 1.00 90.31 83 ILE A N 1
ATOM 666 C CA . ILE A 1 83 ? -4.025 -0.251 2.602 1.00 90.31 83 ILE A CA 1
ATOM 667 C C . ILE A 1 83 ? -2.984 -1.355 2.562 1.00 90.31 83 ILE A C 1
ATOM 669 O O . ILE A 1 83 ? -1.912 -1.214 3.147 1.00 90.31 83 ILE A O 1
ATOM 673 N N . LEU A 1 84 ? -3.302 -2.433 1.863 1.00 92.31 84 LEU A N 1
ATOM 674 C CA . LEU A 1 84 ? -2.434 -3.578 1.669 1.00 92.31 84 LEU A CA 1
ATOM 675 C C . LEU A 1 84 ? -1.876 -3.560 0.248 1.00 92.31 84 LEU A C 1
ATOM 677 O O . LEU A 1 84 ? -2.620 -3.319 -0.704 1.00 92.31 84 LEU A O 1
ATOM 681 N N . ILE A 1 85 ? -0.573 -3.796 0.111 1.00 91.44 85 ILE A N 1
ATOM 682 C CA . ILE A 1 85 ? 0.116 -3.876 -1.179 1.00 91.44 85 ILE A CA 1
ATOM 683 C C . ILE A 1 85 ? 0.986 -5.130 -1.196 1.00 91.44 85 ILE A C 1
ATOM 685 O O . ILE A 1 85 ? 1.844 -5.297 -0.328 1.00 91.44 85 ILE A O 1
ATOM 689 N N . ALA A 1 86 ? 0.777 -5.969 -2.205 1.00 91.50 86 ALA A N 1
ATOM 690 C CA . ALA A 1 86 ? 1.583 -7.149 -2.494 1.00 91.50 86 ALA A CA 1
ATOM 691 C C . ALA A 1 86 ? 2.048 -7.132 -3.962 1.00 91.50 86 ALA A C 1
ATOM 693 O O . ALA A 1 86 ? 1.370 -6.535 -4.805 1.00 91.50 86 ALA A O 1
ATOM 694 N N . PRO A 1 87 ? 3.184 -7.759 -4.297 1.00 88.38 87 PRO A N 1
ATOM 695 C CA . PRO A 1 87 ? 3.568 -8.050 -5.678 1.00 88.38 87 PRO A CA 1
ATOM 696 C C . PRO A 1 87 ? 2.516 -8.927 -6.374 1.00 88.38 87 PRO A C 1
ATOM 698 O O . PRO A 1 87 ? 1.795 -9.673 -5.712 1.00 88.38 87 PRO A O 1
ATOM 701 N N . LYS A 1 88 ? 2.389 -8.785 -7.696 1.00 85.50 88 LYS A N 1
ATOM 702 C CA . LYS A 1 88 ? 1.595 -9.700 -8.530 1.00 85.50 88 LYS A CA 1
ATOM 703 C C . LYS A 1 88 ? 2.393 -10.919 -8.965 1.00 85.50 88 LYS A C 1
ATOM 705 O O . LYS A 1 88 ? 3.619 -10.765 -9.158 1.00 85.50 88 LYS A O 1
#

Foldseek 3Di:
DLVVLLVVVVVVVVVQVVPQPDKDKAAADDDPVCVVVVHDVSQVSNLVSCLVCVVVQVVFKQKWAADPNDIGHDDNVDDGRMMMIHTD

Radius of gyration: 12.82 Å; chains: 1; bounding box: 28×30×34 Å